Protein AF-A0A530QJE0-F1 (afdb_monomer_lite)

Structure (mmCIF, N/CA/C/O backbone):
data_AF-A0A530QJE0-F1
#
_entry.id   AF-A0A530QJE0-F1
#
loop_
_atom_site.group_PDB
_atom_site.id
_atom_site.type_symbol
_atom_site.label_atom_id
_atom_site.label_alt_id
_atom_site.label_comp_id
_atom_site.label_asym_id
_atom_site.label_entity_id
_atom_site.label_seq_id
_atom_site.pdbx_PDB_ins_code
_atom_site.Cartn_x
_atom_site.Cartn_y
_atom_site.Cartn_z
_atom_site.occupancy
_atom_site.B_iso_or_equiv
_atom_site.auth_seq_id
_atom_site.auth_comp_id
_atom_site.auth_asym_id
_atom_site.auth_atom_id
_atom_site.pdbx_PDB_model_num
ATOM 1 N N . LEU A 1 1 ? 3.994 2.717 -11.174 1.00 88.75 1 LEU A N 1
ATOM 2 C CA . LEU A 1 1 ? 3.685 1.522 -10.354 1.00 88.75 1 LEU A CA 1
ATOM 3 C C . LEU A 1 1 ? 2.897 0.490 -11.153 1.00 88.75 1 LEU A C 1
ATOM 5 O O . LEU A 1 1 ? 3.499 -0.496 -11.543 1.00 88.75 1 LEU A O 1
ATOM 9 N N . LYS A 1 2 ? 1.631 0.744 -11.518 1.00 92.12 2 LYS A N 1
ATOM 10 C CA . LYS A 1 2 ? 0.813 -0.217 -12.293 1.00 92.12 2 LYS A CA 1
ATOM 11 C C . LYS A 1 2 ? 1.477 -0.738 -13.577 1.00 92.12 2 LYS A C 1
ATOM 13 O O . LYS A 1 2 ? 1.545 -1.940 -13.776 1.00 92.12 2 LYS A O 1
ATOM 18 N N . ALA A 1 3 ? 2.050 0.150 -14.395 1.00 95.94 3 ALA A N 1
ATOM 19 C CA . ALA A 1 3 ? 2.744 -0.228 -15.637 1.00 95.94 3 ALA A CA 1
ATOM 20 C C . ALA A 1 3 ? 3.983 -1.131 -15.435 1.00 95.94 3 ALA A C 1
ATOM 22 O O . ALA A 1 3 ? 4.527 -1.637 -16.405 1.00 95.94 3 ALA A O 1
ATOM 23 N N . ARG A 1 4 ? 4.446 -1.309 -14.189 1.00 95.38 4 ARG A N 1
ATOM 24 C CA . ARG A 1 4 ? 5.584 -2.163 -13.820 1.00 95.38 4 ARG A CA 1
ATOM 25 C C . ARG A 1 4 ? 5.163 -3.397 -13.010 1.00 95.38 4 ARG A C 1
ATOM 27 O O . ARG A 1 4 ? 6.017 -4.008 -12.388 1.00 95.38 4 ARG A O 1
ATOM 34 N N . GLY A 1 5 ? 3.874 -3.734 -12.955 1.00 96.06 5 GLY A N 1
ATOM 35 C CA . GLY A 1 5 ? 3.396 -4.954 -12.286 1.00 96.06 5 GLY A CA 1
ATOM 36 C C . GLY A 1 5 ? 3.155 -4.844 -10.775 1.00 96.06 5 GLY A C 1
ATOM 37 O O . GLY A 1 5 ? 2.755 -5.820 -10.154 1.00 96.06 5 GLY A O 1
ATOM 38 N N . PHE A 1 6 ? 3.323 -3.669 -10.157 1.00 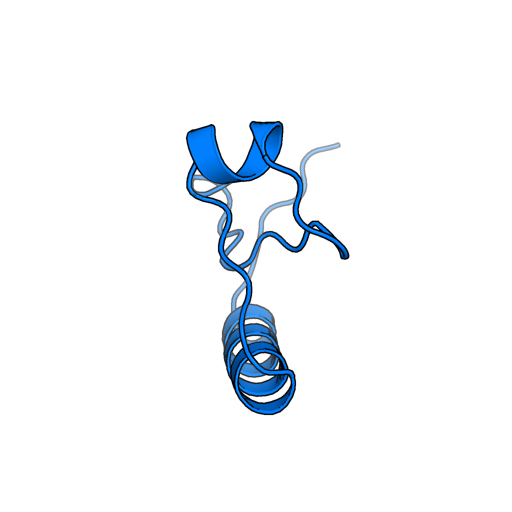96.62 6 PHE A N 1
ATOM 39 C CA . PHE A 1 6 ? 2.994 -3.504 -8.734 1.00 96.62 6 PHE A CA 1
ATOM 40 C C . PHE A 1 6 ? 1.479 -3.591 -8.503 1.00 96.62 6 PHE A C 1
ATOM 42 O O . PHE A 1 6 ? 0.725 -2.768 -9.035 1.00 96.62 6 PHE A O 1
ATOM 49 N N . ALA A 1 7 ? 1.059 -4.561 -7.687 1.00 96.19 7 ALA A N 1
ATOM 50 C CA . ALA A 1 7 ? -0.346 -4.902 -7.459 1.00 96.19 7 ALA A CA 1
ATOM 51 C C . ALA A 1 7 ? -0.938 -4.329 -6.157 1.00 96.19 7 ALA A C 1
ATOM 53 O O . ALA A 1 7 ? -2.136 -4.058 -6.104 1.00 96.19 7 ALA A O 1
ATOM 54 N N . LEU A 1 8 ? -0.114 -4.104 -5.129 1.00 96.81 8 LEU A N 1
ATOM 55 C CA . LEU A 1 8 ? -0.540 -3.559 -3.839 1.00 96.81 8 LEU A CA 1
ATOM 56 C C . LEU A 1 8 ? 0.404 -2.434 -3.404 1.00 96.81 8 LEU A C 1
ATOM 58 O O . LEU A 1 8 ? 1.622 -2.595 -3.442 1.00 96.81 8 LEU A O 1
ATOM 62 N N . LEU A 1 9 ? -0.171 -1.298 -3.003 1.00 96.50 9 LEU A N 1
ATOM 63 C CA . LEU A 1 9 ? 0.542 -0.189 -2.375 1.00 96.50 9 LEU A CA 1
ATOM 64 C C . LEU A 1 9 ? 0.016 -0.038 -0.951 1.00 96.50 9 LEU A C 1
ATOM 66 O O . LEU A 1 9 ? -1.154 0.282 -0.755 1.00 96.50 9 LEU A O 1
ATOM 70 N N . ASP A 1 10 ? 0.891 -0.276 0.014 1.00 96.19 10 ASP A N 1
ATOM 71 C CA . ASP A 1 10 ? 0.601 -0.171 1.437 1.00 96.19 10 ASP A CA 1
ATOM 72 C C . ASP A 1 10 ? 1.267 1.089 2.002 1.00 96.19 10 ASP A C 1
ATOM 74 O O . ASP A 1 10 ? 2.449 1.333 1.757 1.00 96.19 10 ASP A O 1
ATOM 78 N N . THR A 1 11 ? 0.502 1.901 2.731 1.00 95.12 11 THR A N 1
ATOM 79 C CA . THR A 1 11 ? 0.994 3.120 3.390 1.00 95.12 11 THR A CA 1
ATOM 80 C C . THR A 1 11 ? 1.135 2.964 4.902 1.00 95.12 11 THR A C 1
ATOM 82 O O . THR A 1 11 ? 1.448 3.952 5.562 1.00 95.12 11 THR A O 1
ATOM 85 N N . GLN A 1 12 ? 0.923 1.759 5.452 1.00 90.69 12 GLN A N 1
ATOM 86 C CA . GLN A 1 12 ? 0.929 1.390 6.879 1.00 90.69 12 GLN A CA 1
ATOM 87 C C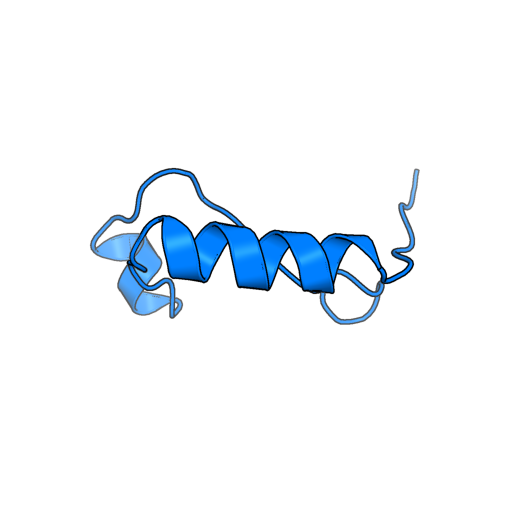 . GLN A 1 12 ? -0.185 2.053 7.706 1.00 90.69 12 GLN A C 1
ATOM 89 O O . GLN A 1 12 ? -0.879 1.381 8.465 1.00 90.69 12 GLN A O 1
ATOM 94 N N . PHE A 1 13 ? -0.381 3.362 7.535 1.00 93.50 13 PHE A N 1
ATOM 95 C CA . PHE A 1 13 ? -1.452 4.157 8.118 1.00 93.50 13 PHE A CA 1
ATOM 96 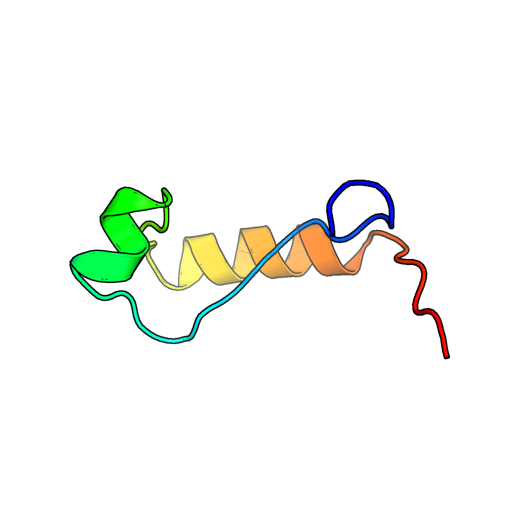C C . PHE A 1 13 ? -2.052 5.087 7.065 1.00 93.50 13 PHE A C 1
ATOM 98 O O . PHE A 1 13 ? -1.349 5.638 6.210 1.00 93.50 13 PHE A O 1
ATOM 105 N N . THR A 1 14 ? -3.361 5.291 7.144 1.00 95.00 14 THR A N 1
ATOM 106 C CA . THR A 1 14 ? -4.073 6.225 6.272 1.00 95.00 14 THR A CA 1
ATOM 107 C C . THR A 1 14 ? -4.130 7.611 6.916 1.00 95.00 14 THR A C 1
ATOM 109 O O . THR A 1 14 ? -4.103 7.760 8.136 1.00 95.00 14 THR A O 1
ATOM 112 N N . THR A 1 15 ? -4.231 8.657 6.098 1.00 96.50 15 THR A N 1
ATOM 113 C CA . THR A 1 15 ? -4.511 10.029 6.545 1.00 96.50 15 THR A CA 1
ATOM 114 C C . THR A 1 15 ? -5.631 10.622 5.699 1.00 96.50 15 THR A C 1
ATOM 116 O O . THR A 1 15 ? -5.896 10.151 4.591 1.00 96.50 15 THR A O 1
ATOM 119 N N . GLU A 1 16 ? -6.255 11.705 6.161 1.00 97.19 16 GLU A N 1
ATOM 120 C CA . GLU A 1 16 ? -7.275 12.416 5.375 1.00 97.19 16 GLU A CA 1
ATOM 121 C C . GLU A 1 16 ? -6.740 12.943 4.036 1.00 97.19 16 GLU A C 1
ATOM 123 O O . GLU A 1 16 ? -7.490 13.088 3.074 1.00 97.19 16 GLU A O 1
ATOM 128 N N . HIS A 1 17 ? -5.433 13.195 3.936 1.00 96.81 17 HIS A N 1
ATOM 129 C CA . HIS A 1 17 ? -4.798 13.530 2.666 1.00 96.81 17 HIS A CA 1
ATOM 130 C C . HIS A 1 17 ? -4.729 12.315 1.731 1.00 96.81 17 HIS A C 1
ATOM 132 O O . HIS A 1 17 ? -5.112 12.418 0.569 1.00 96.81 17 HIS A O 1
ATOM 138 N N . LEU A 1 18 ? -4.312 11.150 2.239 1.00 96.81 18 LEU A N 1
ATOM 139 C CA . LEU A 1 18 ? -4.195 9.916 1.452 1.00 96.81 18 LEU A CA 1
ATOM 140 C C . LEU A 1 18 ? -5.553 9.394 0.962 1.00 96.81 18 LEU A C 1
ATOM 142 O O . LEU A 1 18 ? -5.651 8.919 -0.170 1.00 96.81 18 LEU A O 1
ATOM 146 N N . LYS A 1 19 ? -6.621 9.548 1.756 1.00 96.38 19 LYS A N 1
ATOM 147 C CA . LYS A 1 19 ? -7.987 9.178 1.341 1.00 96.38 19 LYS A CA 1
ATOM 148 C C . LYS A 1 19 ? -8.452 9.941 0.098 1.00 96.38 19 LYS A C 1
ATOM 150 O O . LYS A 1 19 ? -9.137 9.367 -0.743 1.00 96.38 19 LYS A O 1
ATOM 155 N N . ARG A 1 20 ? -8.018 11.198 -0.089 1.00 97.81 20 ARG A N 1
ATOM 156 C CA . ARG A 1 20 ? -8.317 11.983 -1.309 1.00 97.81 20 ARG A CA 1
ATOM 157 C C . ARG A 1 20 ? -7.697 11.372 -2.567 1.00 97.81 20 ARG A C 1
ATOM 159 O O . ARG A 1 20 ? -8.219 11.582 -3.655 1.00 97.81 20 ARG A O 1
ATOM 166 N N . PHE A 1 21 ? -6.620 10.603 -2.418 1.00 95.62 21 PHE A N 1
ATOM 167 C CA . PHE A 1 21 ? -5.983 9.852 -3.503 1.00 95.62 21 PHE A CA 1
ATOM 168 C C . PHE A 1 21 ? -6.505 8.414 -3.638 1.00 95.62 21 PHE A C 1
ATOM 170 O O . PHE A 1 21 ? -5.990 7.656 -4.457 1.00 95.62 21 PHE A O 1
ATOM 177 N N . GLY A 1 22 ? -7.527 8.037 -2.863 1.00 95.69 22 GLY A N 1
ATOM 178 C CA . GLY A 1 22 ? -8.157 6.719 -2.924 1.00 95.69 22 GLY A CA 1
ATOM 179 C C . GLY A 1 22 ? -7.556 5.668 -1.988 1.00 95.69 22 GLY A C 1
ATOM 180 O O . GLY A 1 22 ? -7.856 4.489 -2.158 1.00 95.69 22 GLY A O 1
ATOM 181 N N . ALA A 1 23 ? -6.727 6.055 -1.011 1.00 97.19 23 ALA A N 1
ATOM 182 C CA . ALA A 1 23 ? -6.320 5.134 0.050 1.00 97.19 23 ALA A CA 1
ATOM 183 C C . ALA A 1 23 ? -7.524 4.770 0.935 1.00 97.19 23 ALA A C 1
ATOM 185 O O . ALA A 1 23 ? -8.346 5.629 1.260 1.00 97.19 23 ALA A O 1
ATOM 186 N N . VAL A 1 24 ? -7.617 3.502 1.333 1.00 96.75 24 VAL A N 1
ATOM 187 C CA . VAL A 1 24 ? -8.721 2.971 2.140 1.00 96.75 24 VAL A CA 1
ATOM 188 C C . VAL A 1 24 ? -8.176 2.149 3.299 1.00 96.75 24 VAL A C 1
ATOM 190 O O . VAL A 1 24 ? -7.212 1.404 3.134 1.00 96.75 24 VAL A O 1
ATOM 193 N N . ASP A 1 25 ? -8.821 2.262 4.458 1.00 97.38 25 ASP A N 1
ATOM 194 C CA . ASP A 1 25 ? -8.563 1.374 5.586 1.00 97.38 25 ASP A CA 1
ATOM 195 C C . ASP A 1 25 ? -9.248 0.026 5.330 1.00 97.38 25 ASP A C 1
ATOM 197 O O . ASP A 1 25 ? -10.418 -0.027 4.942 1.00 97.38 25 ASP A O 1
ATOM 201 N N . VAL A 1 26 ? -8.529 -1.072 5.561 1.00 96.31 26 VAL A N 1
ATOM 202 C CA . VAL A 1 26 ? -9.070 -2.430 5.439 1.00 96.31 26 VAL A CA 1
ATOM 203 C C . VAL A 1 26 ? -8.814 -3.222 6.720 1.00 96.31 26 VAL A C 1
ATOM 205 O O . VAL A 1 26 ? -7.792 -3.020 7.380 1.00 96.31 26 VAL A O 1
ATOM 208 N N . PRO A 1 27 ? -9.701 -4.161 7.094 1.00 97.69 27 PRO A N 1
ATOM 209 C CA . PRO A 1 27 ? -9.421 -5.088 8.181 1.00 97.69 27 PRO A CA 1
ATOM 210 C C . PRO A 1 27 ? -8.146 -5.893 7.916 1.00 97.69 27 PRO A C 1
ATOM 212 O O . PRO A 1 27 ? -7.885 -6.308 6.785 1.00 97.69 27 PRO A O 1
ATOM 215 N N . ARG A 1 28 ? -7.397 -6.211 8.976 1.00 96.94 28 ARG A N 1
ATOM 216 C CA . ARG A 1 28 ? -6.133 -6.961 8.884 1.00 96.94 28 ARG A CA 1
ATOM 217 C C . ARG A 1 28 ? -6.243 -8.253 8.064 1.00 96.94 28 ARG A C 1
ATOM 219 O O . ARG A 1 28 ? -5.423 -8.487 7.187 1.00 96.94 28 ARG A O 1
ATOM 226 N N . GLY A 1 29 ? -7.276 -9.064 8.295 1.00 98.19 29 GLY A N 1
ATOM 227 C CA . GLY A 1 29 ? -7.457 -10.315 7.548 1.00 98.19 29 GLY A CA 1
ATOM 228 C C . GLY A 1 29 ? -7.767 -10.112 6.058 1.00 98.19 29 GLY A C 1
ATOM 229 O O . GLY A 1 29 ? -7.510 -10.997 5.247 1.00 98.19 29 GLY A O 1
ATOM 230 N N . GLN A 1 30 ? -8.310 -8.953 5.671 1.00 98.19 30 GLN A N 1
ATOM 231 C CA . GLN A 1 30 ? -8.481 -8.590 4.263 1.00 98.19 30 GLN A CA 1
ATOM 232 C C . GLN A 1 30 ? -7.154 -8.125 3.661 1.00 98.19 30 GLN A C 1
ATOM 234 O O . GLN A 1 30 ? -6.813 -8.558 2.562 1.00 98.19 30 GLN A O 1
ATOM 239 N N . TYR A 1 31 ? -6.388 -7.313 4.394 1.00 97.88 31 TYR A N 1
ATOM 240 C CA . TYR A 1 31 ? -5.035 -6.929 3.998 1.00 97.88 31 TYR A CA 1
ATOM 241 C C . TYR A 1 31 ? -4.146 -8.153 3.747 1.00 97.88 31 TYR A C 1
ATOM 243 O O . TYR A 1 31 ? -3.535 -8.248 2.690 1.00 97.88 31 TYR A O 1
ATOM 251 N N . GLU A 1 32 ? -4.131 -9.126 4.663 1.00 98.31 32 GLU A N 1
ATOM 252 C CA . GLU A 1 32 ? -3.321 -10.346 4.531 1.00 98.31 32 GLU A CA 1
ATOM 253 C C . GLU A 1 32 ? -3.664 -11.127 3.250 1.00 98.31 32 GLU A C 1
ATOM 255 O O . GLU A 1 32 ? -2.766 -11.611 2.564 1.00 98.31 32 GLU A O 1
ATOM 260 N N . LYS A 1 33 ? -4.947 -11.181 2.863 1.00 98.44 33 LYS A N 1
ATOM 261 C CA . LYS A 1 33 ? -5.377 -11.778 1.587 1.00 98.44 33 LYS A CA 1
ATOM 262 C C . LYS A 1 33 ? -4.899 -10.968 0.382 1.00 98.44 33 LYS A C 1
ATOM 264 O O . LYS A 1 33 ? -4.371 -11.545 -0.561 1.00 98.44 33 LYS A O 1
ATOM 269 N N . MET A 1 34 ? -5.062 -9.644 0.410 1.00 97.88 34 MET A N 1
ATOM 270 C CA . MET A 1 34 ? -4.595 -8.758 -0.664 1.00 97.88 34 MET A CA 1
ATOM 271 C C . MET A 1 34 ? -3.078 -8.867 -0.858 1.00 97.88 34 MET A C 1
ATOM 273 O O . MET A 1 34 ? -2.607 -8.940 -1.991 1.00 97.88 34 MET A O 1
ATOM 277 N N . LEU A 1 35 ? -2.328 -8.922 0.244 1.00 97.81 35 LEU A N 1
ATOM 278 C CA . LEU A 1 35 ? -0.881 -9.098 0.247 1.00 97.81 35 LEU A CA 1
ATOM 279 C C . LEU A 1 35 ? -0.487 -10.462 -0.322 1.00 97.81 35 LEU A C 1
ATOM 281 O O . LEU A 1 35 ? 0.367 -10.523 -1.202 1.00 97.81 35 LEU A O 1
ATOM 285 N N . ALA A 1 36 ? -1.131 -11.541 0.128 1.00 98.19 36 ALA A N 1
ATOM 286 C CA . ALA A 1 36 ? -0.862 -12.884 -0.374 1.00 98.19 36 ALA A CA 1
ATOM 287 C C . ALA A 1 36 ? -1.087 -12.996 -1.891 1.00 98.19 36 ALA A C 1
ATOM 289 O O . ALA A 1 36 ? -0.297 -13.643 -2.572 1.00 98.19 36 ALA A O 1
ATOM 290 N N . GLU A 1 37 ? -2.122 -12.349 -2.435 1.00 97.75 37 GLU A N 1
ATOM 291 C CA . GLU A 1 37 ? -2.341 -12.301 -3.886 1.00 97.75 37 GLU A CA 1
ATOM 292 C C . GLU A 1 37 ? -1.302 -11.436 -4.609 1.00 97.75 37 GLU A C 1
ATOM 294 O O . GLU A 1 37 ? -0.771 -11.851 -5.637 1.00 97.75 37 GLU A O 1
ATOM 299 N N . ALA A 1 38 ? -0.962 -10.262 -4.071 1.00 97.06 38 ALA A N 1
ATOM 300 C CA . ALA A 1 38 ? 0.029 -9.375 -4.679 1.00 97.06 38 ALA A CA 1
ATOM 301 C C . ALA A 1 38 ? 1.422 -10.020 -4.771 1.00 97.06 38 ALA A C 1
ATOM 303 O O . ALA A 1 38 ? 2.119 -9.827 -5.764 1.00 97.06 38 ALA A O 1
ATOM 304 N N . LEU A 1 39 ? 1.800 -10.821 -3.769 1.00 96.56 39 LEU A N 1
ATOM 305 C CA . LEU A 1 39 ? 3.075 -11.544 -3.722 1.00 96.56 39 LEU A CA 1
ATOM 306 C C . LEU A 1 39 ? 3.197 -12.667 -4.764 1.00 96.56 39 LEU A C 1
ATOM 308 O O . LEU A 1 39 ? 4.307 -13.122 -5.020 1.00 96.56 39 LEU A O 1
ATOM 312 N N . LYS A 1 40 ? 2.092 -13.121 -5.371 1.00 97.06 40 LYS A N 1
ATOM 313 C CA . LYS A 1 40 ? 2.132 -14.106 -6.468 1.00 97.06 40 LYS A CA 1
ATOM 314 C C . LYS A 1 40 ? 2.527 -13.482 -7.809 1.00 97.06 40 LYS A C 1
ATOM 316 O O . LYS A 1 40 ? 2.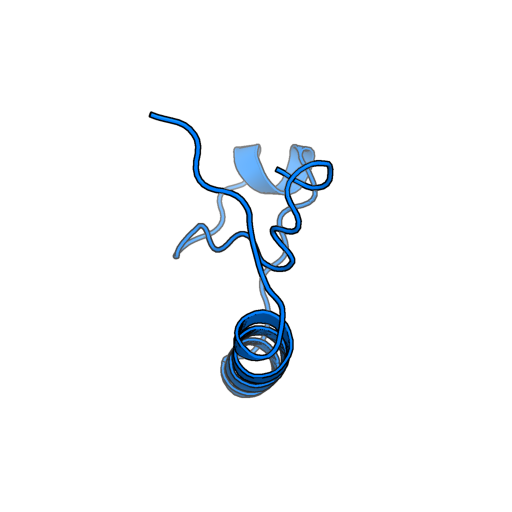838 -14.217 -8.741 1.00 97.06 40 LYS A O 1
ATOM 321 N N . GLY A 1 41 ? 2.436 -12.157 -7.934 1.00 93.38 41 GLY A N 1
ATOM 322 C CA . GLY A 1 41 ? 2.752 -11.432 -9.161 1.00 93.38 41 GLY A CA 1
ATOM 323 C C . GLY A 1 41 ? 4.236 -11.088 -9.286 1.00 93.38 41 GLY A C 1
ATOM 324 O O . GLY A 1 41 ? 4.966 -11.029 -8.300 1.00 93.38 41 GLY A O 1
ATOM 325 N N . GLU A 1 42 ? 4.668 -10.796 -10.510 1.00 94.88 42 GLU A N 1
ATOM 326 C CA . GLU A 1 42 ? 6.001 -10.261 -10.792 1.00 94.88 42 GLU A CA 1
ATOM 327 C C . GLU A 1 42 ? 5.938 -8.742 -10.996 1.00 94.88 42 GLU A C 1
ATOM 329 O O . GLU A 1 42 ? 5.013 -8.217 -11.623 1.00 94.88 42 GLU A O 1
ATOM 334 N N . ALA A 1 43 ? 6.943 -8.026 -10.488 1.00 96.44 43 ALA A N 1
ATOM 335 C CA . ALA A 1 43 ? 7.081 -6.587 -10.673 1.00 96.44 43 ALA A CA 1
ATOM 336 C C . ALA A 1 43 ? 8.484 -6.230 -11.171 1.00 96.44 43 ALA A C 1
ATOM 338 O O . ALA A 1 43 ? 9.484 -6.823 -10.772 1.00 96.44 43 ALA A O 1
ATOM 339 N N . ILE A 1 44 ? 8.551 -5.221 -12.037 1.00 97.44 44 ILE A N 1
ATOM 340 C CA . ILE A 1 44 ? 9.797 -4.728 -12.618 1.00 97.44 44 ILE A CA 1
ATOM 341 C C . ILE A 1 44 ? 10.328 -3.586 -11.755 1.00 97.44 44 ILE A C 1
ATOM 343 O O . ILE A 1 44 ? 9.737 -2.500 -11.679 1.00 97.44 44 ILE A O 1
ATOM 347 N N . PHE A 1 45 ? 11.491 -3.816 -11.156 1.00 94.69 45 PHE A N 1
ATOM 348 C CA . PHE A 1 45 ? 12.262 -2.799 -10.453 1.00 94.69 45 PHE A CA 1
ATOM 349 C C . PHE 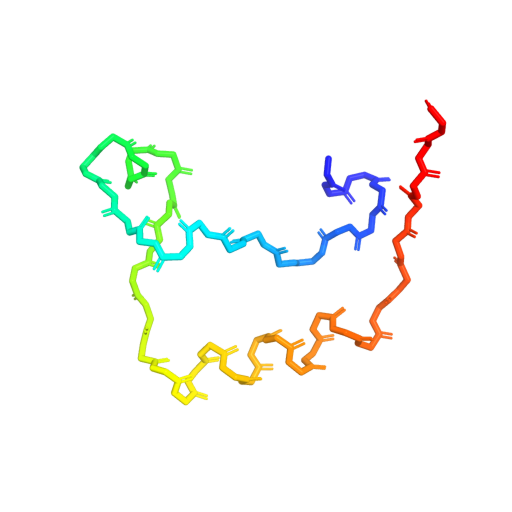A 1 45 ? 13.292 -2.222 -11.422 1.00 94.69 45 PHE A C 1
ATOM 351 O O . PHE A 1 45 ? 14.055 -2.966 -12.033 1.00 94.69 45 PHE A O 1
ATOM 358 N N . LEU A 1 46 ? 13.271 -0.900 -11.604 1.00 88.62 46 LEU A N 1
ATOM 359 C CA . LEU A 1 46 ? 14.305 -0.219 -12.382 1.00 88.62 46 LEU A CA 1
ATOM 360 C C . LEU A 1 46 ? 15.431 0.240 -11.442 1.00 88.62 46 LEU A C 1
ATOM 362 O O . LEU A 1 46 ? 15.109 0.593 -10.30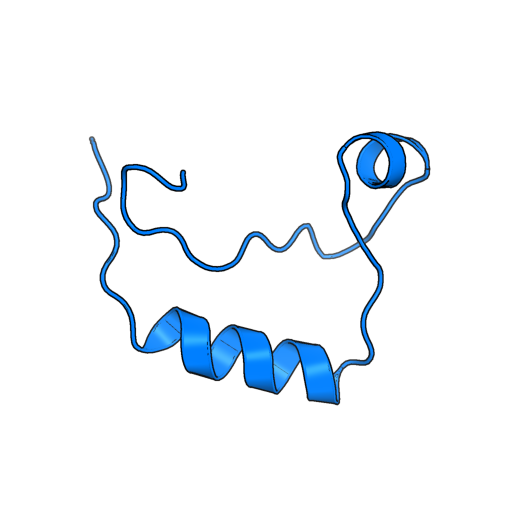3 1.00 88.62 46 LEU A O 1
ATOM 366 N N . PRO A 1 47 ? 16.690 0.243 -11.915 1.00 80.44 47 PRO A N 1
ATOM 367 C CA . PRO A 1 47 ? 17.812 0.888 -11.236 1.00 80.44 47 PRO A CA 1
ATOM 368 C C . PRO A 1 47 ? 17.597 2.390 -11.021 1.00 80.44 47 PRO A C 1
ATOM 370 O O . PRO A 1 47 ? 16.884 3.014 -11.847 1.00 80.44 47 PRO A O 1
#

Radius of gyration: 12.15 Å; chains: 1; bounding box: 27×28×24 Å

Foldseek 3Di:
DVVFLQQDDDPVDDDPVVVVVPDDDDPPVVVVVSVVVRVVIDGDDDD

Sequence (47 aa):
LKARGFALLDTQFTTEHLKRFGAVDVPRGQYEKMLAEALKGEAIFLP

pLDDT: mean 95.73, std 3.15, range [80.44, 98.44]

Secondary structure (DSSP, 8-state):
-GGGT------SS--HHHHHTT-----HHHHHHHHHHHTTS------